Protein AF-A0A2V6Y8C1-F1 (afdb_monomer_lite)

Radius of gyration: 26.15 Å; chains: 1; bounding box: 80×36×70 Å

Secondary structure (DSSP, 8-state):
----PPPP-PPPPGGGG---------------HHHHHHHHHHHHHHHHS-HHIIIIIIHHHHHHHHHHHHHHHHHHHHS---THHHHHHHHHHHHHHHHS--SSSS------HHHHHHHHHHHHHHHHHHHHHHHTT--GGGGG-

Sequence (145 aa):
MNVQTPRPVAPGNPRAGAAHEPRARRFTNPIRPRHVVVLAFLLGYPWFATPFFTFQIAAQALALGLIALSLTFLGGYGGMISLAQMTVAGIAGYMVAIFGSAAADNPSLGWPWWLAVLLGIAIAVVAATFIGWLSVRTEGIYTIM

pLDDT: mean 79.02, std 13.62, range [44.94, 95.44]

Foldseek 3Di:
DDDDDDDDDDPPDPCVPVPPPPPPPPPPPDPPVVNVVVVVCLVCVVVPDDPCCVPVPVVVCVLVVVLVVVQCVCCVPVVAGAPCSVVLSVQLVVQLCQADPHPDPDNRVNDDSVVSNVVSNVVSVVVVVVVVVVCVVDDDNVNHD

Structure (mmCIF, N/CA/C/O backbone):
data_AF-A0A2V6Y8C1-F1
#
_entry.id   AF-A0A2V6Y8C1-F1
#
loop_
_atom_site.group_PDB
_atom_site.id
_atom_site.type_symbol
_atom_site.label_atom_id
_atom_site.label_alt_id
_atom_site.label_comp_id
_atom_site.label_asym_id
_atom_site.label_entity_id
_atom_site.label_seq_id
_atom_site.pdbx_PDB_ins_code
_atom_site.Cartn_x
_atom_site.Cartn_y
_atom_site.Cartn_z
_atom_site.occupancy
_atom_site.B_iso_or_equiv
_atom_site.auth_seq_id
_atom_site.auth_comp_id
_atom_site.auth_asym_id
_atom_site.auth_atom_id
_atom_site.pdbx_PDB_model_num
ATOM 1 N N . MET A 1 1 ? -55.350 23.092 46.156 1.00 48.97 1 MET A N 1
ATOM 2 C CA . MET A 1 1 ? -55.149 21.690 45.725 1.00 48.97 1 MET A CA 1
ATOM 3 C C . MET A 1 1 ? -55.667 21.558 44.304 1.00 48.97 1 MET A C 1
ATOM 5 O O . MET A 1 1 ? -56.870 21.610 44.108 1.00 48.97 1 MET A O 1
ATOM 9 N N . ASN A 1 2 ? -54.769 21.524 43.316 1.00 44.94 2 ASN A N 1
ATOM 10 C CA . ASN A 1 2 ? -55.126 21.483 41.897 1.00 44.94 2 ASN A CA 1
ATOM 11 C C . ASN A 1 2 ? -55.051 20.027 41.415 1.00 44.94 2 ASN A C 1
ATOM 13 O O . ASN A 1 2 ? -53.957 19.487 41.264 1.00 44.94 2 ASN A O 1
ATOM 17 N N . VAL A 1 3 ? -56.204 19.378 41.261 1.00 61.50 3 VAL A N 1
ATOM 18 C CA . VAL A 1 3 ? -56.301 17.978 40.831 1.00 61.50 3 VAL A CA 1
ATOM 19 C C . VAL A 1 3 ? -56.173 17.944 39.309 1.00 61.50 3 VAL A C 1
ATOM 21 O O . VAL A 1 3 ? -57.115 18.260 38.589 1.00 61.50 3 VAL A O 1
ATOM 24 N N . GLN A 1 4 ? -54.988 17.594 38.809 1.00 57.00 4 GLN A N 1
ATOM 25 C CA . GLN A 1 4 ? -54.785 17.314 37.389 1.00 57.00 4 GLN A CA 1
ATOM 26 C C . GLN A 1 4 ? -55.454 15.977 37.050 1.00 57.00 4 GLN A C 1
ATOM 28 O O . GLN A 1 4 ? -55.013 14.918 37.490 1.00 57.00 4 GLN A O 1
ATOM 33 N N . THR A 1 5 ? -56.529 16.016 36.267 1.00 67.31 5 THR A N 1
ATOM 34 C CA . THR A 1 5 ? -57.134 14.819 35.670 1.00 67.31 5 THR A CA 1
ATOM 35 C C . THR A 1 5 ? -56.162 14.185 34.662 1.00 67.31 5 THR A C 1
ATOM 37 O O . THR A 1 5 ? -55.611 14.923 33.835 1.00 67.31 5 THR A O 1
ATOM 40 N N . PRO A 1 6 ? -55.962 12.853 34.657 1.00 62.97 6 PRO A N 1
ATOM 41 C CA . PRO A 1 6 ? -55.135 12.187 33.655 1.00 62.97 6 PRO A CA 1
ATOM 42 C C . PRO A 1 6 ? -55.711 12.412 32.251 1.00 62.97 6 PRO A C 1
ATOM 44 O O . PRO A 1 6 ? -56.892 12.164 32.010 1.00 62.97 6 PRO A O 1
ATOM 47 N N . ARG A 1 7 ? -54.888 12.899 31.316 1.00 66.06 7 ARG A N 1
ATOM 48 C CA . ARG A 1 7 ? -55.286 13.029 29.907 1.00 66.06 7 ARG A CA 1
ATOM 49 C C . ARG A 1 7 ? -55.336 11.639 29.248 1.00 66.06 7 ARG A C 1
ATOM 51 O O . ARG A 1 7 ? -54.456 10.825 29.529 1.00 66.06 7 ARG A O 1
ATOM 58 N N . PRO A 1 8 ? -56.304 11.369 28.353 1.00 65.25 8 PRO A N 1
ATOM 59 C CA . PRO A 1 8 ? -56.330 10.132 27.583 1.00 65.25 8 PRO A CA 1
ATOM 60 C C . PRO A 1 8 ? -55.065 10.012 26.724 1.00 65.25 8 PRO A C 1
ATOM 62 O O . PRO A 1 8 ? -54.724 10.928 25.974 1.00 65.25 8 PRO A O 1
ATOM 65 N N . VAL A 1 9 ? -54.366 8.882 26.840 1.00 66.75 9 VAL A N 1
ATOM 66 C CA . VAL A 1 9 ? -53.223 8.544 25.986 1.00 66.75 9 VAL A CA 1
ATOM 67 C C . VAL A 1 9 ? -53.767 8.281 24.585 1.00 66.75 9 VAL A C 1
ATOM 69 O O . VAL A 1 9 ? -54.541 7.345 24.384 1.00 66.75 9 VAL A O 1
ATOM 72 N N . ALA A 1 10 ? -53.415 9.136 23.623 1.00 69.88 10 ALA A N 1
ATOM 73 C CA . ALA A 1 10 ? -53.790 8.938 22.229 1.00 69.88 10 ALA A CA 1
ATOM 74 C C . ALA A 1 10 ? -53.281 7.565 21.745 1.00 69.88 10 ALA A C 1
ATOM 76 O O . ALA A 1 10 ? -52.148 7.203 22.078 1.00 69.88 10 ALA A O 1
ATOM 77 N N . PRO A 1 11 ? -54.076 6.793 20.978 1.00 64.38 11 PRO A N 1
ATOM 78 C CA . PRO A 1 11 ? -53.626 5.515 20.446 1.00 64.38 11 PRO A CA 1
ATOM 79 C C . PRO A 1 11 ? -52.337 5.728 19.651 1.00 64.38 11 PRO A C 1
ATOM 81 O O . PRO A 1 11 ? -52.282 6.556 18.738 1.00 64.38 11 PRO A O 1
ATOM 84 N N . GLY A 1 12 ? -51.284 5.019 20.064 1.00 63.72 12 GLY A N 1
ATOM 85 C CA . GLY A 1 12 ? -49.959 5.114 19.469 1.00 63.72 12 GLY A CA 1
ATOM 86 C C . GLY A 1 12 ? -50.050 4.947 17.959 1.00 63.72 12 GLY A C 1
ATOM 87 O O . GLY A 1 12 ? -50.668 4.006 17.465 1.00 63.72 12 GLY A O 1
ATOM 88 N N . ASN A 1 13 ? -49.462 5.893 17.228 1.00 65.44 13 ASN A N 1
ATOM 89 C CA . ASN A 1 13 ? -49.390 5.848 15.776 1.00 65.44 13 ASN A CA 1
ATOM 90 C C . ASN A 1 13 ? -48.840 4.469 15.346 1.00 65.44 13 ASN A C 1
ATOM 92 O O . ASN A 1 13 ? -47.692 4.167 15.684 1.00 65.44 13 ASN A O 1
ATOM 96 N N . PRO A 1 14 ? -49.588 3.649 14.580 1.00 59.31 14 PRO A N 1
ATOM 97 C CA . PRO A 1 14 ? -49.141 2.318 14.151 1.00 59.31 14 PRO A CA 1
ATOM 98 C C . PRO A 1 14 ? -47.830 2.350 13.350 1.00 59.31 14 PRO A C 1
ATOM 100 O O . PRO A 1 14 ? -47.171 1.332 13.169 1.00 59.31 14 PRO A O 1
ATOM 103 N N . ARG A 1 15 ? -47.433 3.536 12.870 1.00 55.19 15 ARG A N 1
ATOM 104 C CA . ARG A 1 15 ? -46.194 3.769 12.121 1.00 55.19 15 ARG A CA 1
ATOM 105 C C . ARG A 1 15 ? -44.947 3.915 12.997 1.00 55.19 15 ARG A C 1
ATOM 107 O O . ARG A 1 15 ? -43.856 3.977 12.445 1.00 55.19 15 ARG A O 1
ATOM 114 N N . ALA A 1 16 ? -45.073 3.943 14.327 1.00 55.56 16 ALA A N 1
ATOM 115 C CA . ALA A 1 16 ? -43.916 3.981 15.230 1.00 55.56 16 ALA A CA 1
ATOM 116 C C . ALA A 1 16 ? -43.078 2.683 15.195 1.00 55.56 16 ALA A C 1
ATOM 118 O O . ALA A 1 16 ? -41.935 2.686 15.638 1.00 55.56 16 ALA A O 1
ATOM 119 N N . GLY A 1 17 ? -43.627 1.598 14.633 1.00 50.66 17 GLY A N 1
ATOM 120 C CA . GLY A 1 17 ? -42.941 0.323 14.404 1.00 50.66 17 GLY A CA 1
ATOM 121 C C . GLY A 1 17 ? -42.640 0.020 12.935 1.00 50.66 17 GLY A C 1
ATOM 122 O O . GLY A 1 17 ? -42.408 -1.141 12.605 1.00 50.66 17 GLY A O 1
ATOM 123 N N . ALA A 1 18 ? -42.676 1.012 12.035 1.00 55.88 18 ALA A N 1
ATOM 124 C CA . ALA A 1 18 ? -42.244 0.800 10.657 1.00 55.88 18 ALA A CA 1
ATOM 125 C C . ALA A 1 18 ? -40.726 0.575 10.656 1.00 55.88 18 ALA A C 1
ATOM 127 O O . ALA A 1 18 ? -39.939 1.524 10.676 1.00 55.88 18 ALA A O 1
ATOM 128 N N . ALA A 1 19 ? -40.345 -0.703 10.702 1.00 58.22 19 ALA A N 1
ATOM 129 C CA . ALA A 1 19 ? -38.994 -1.190 10.512 1.00 58.22 19 ALA A CA 1
ATOM 130 C C . ALA A 1 19 ? -38.299 -0.361 9.428 1.00 58.22 19 ALA A C 1
ATOM 132 O O . ALA A 1 19 ? -38.855 -0.142 8.349 1.00 58.22 19 ALA A O 1
ATOM 133 N N . HIS A 1 20 ? -37.093 0.126 9.719 1.00 52.03 20 HIS A N 1
ATOM 134 C CA . HIS A 1 20 ? -36.210 0.628 8.680 1.00 52.03 20 HIS A CA 1
ATOM 135 C C . HIS A 1 20 ? -35.931 -0.533 7.733 1.00 52.03 20 HIS A C 1
ATOM 137 O O . HIS A 1 20 ? -35.040 -1.340 7.981 1.00 52.03 20 HIS A O 1
ATOM 143 N N . GLU A 1 21 ? -36.732 -0.652 6.675 1.00 59.75 21 GLU A N 1
ATOM 144 C CA . GLU A 1 21 ? -36.426 -1.562 5.589 1.00 59.75 21 GLU A CA 1
ATOM 145 C C . GLU A 1 21 ? -35.028 -1.184 5.091 1.00 59.75 21 GLU A C 1
ATOM 147 O O . GLU A 1 21 ? -34.815 -0.030 4.687 1.00 59.75 21 GLU A O 1
ATOM 152 N N . PRO A 1 22 ? -34.041 -2.096 5.148 1.00 58.91 22 PRO A N 1
ATOM 153 C CA . PRO A 1 22 ? -32.747 -1.839 4.559 1.00 58.91 22 PRO A CA 1
ATOM 154 C C . PRO A 1 22 ? -32.990 -1.742 3.058 1.00 58.91 22 PRO A C 1
ATOM 156 O O . PRO A 1 22 ? -33.100 -2.747 2.360 1.00 58.91 22 PRO A O 1
ATOM 159 N N . ARG A 1 23 ? -33.140 -0.510 2.561 1.00 64.50 23 ARG A N 1
ATOM 160 C CA . ARG A 1 23 ? -33.251 -0.206 1.138 1.00 64.50 23 ARG A CA 1
ATOM 161 C C . ARG A 1 23 ? -31.964 -0.694 0.496 1.00 64.50 23 ARG A C 1
ATOM 163 O O . ARG A 1 23 ? -30.977 0.039 0.465 1.00 64.50 23 ARG A O 1
ATOM 170 N N . ALA A 1 24 ? -31.977 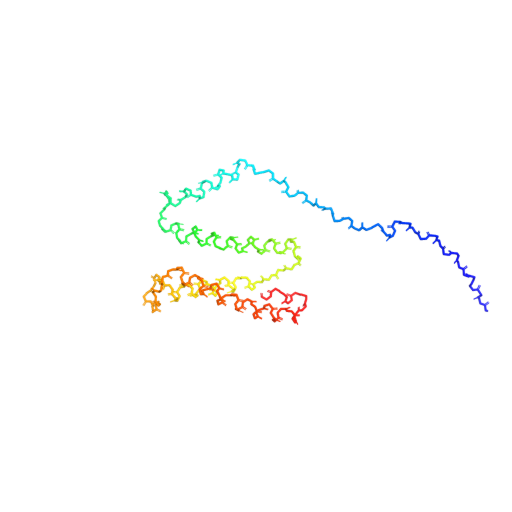-1.942 0.034 1.00 61.38 24 ALA A N 1
ATOM 171 C CA . ALA A 1 24 ? -30.889 -2.585 -0.672 1.00 61.38 24 ALA A CA 1
ATOM 172 C C . ALA A 1 24 ? -30.580 -1.716 -1.888 1.00 61.38 24 ALA A C 1
ATOM 174 O O . ALA A 1 24 ? -31.276 -1.746 -2.907 1.00 61.38 24 ALA A O 1
ATOM 175 N N . ARG A 1 25 ? -29.585 -0.837 -1.739 1.00 63.19 25 ARG A N 1
ATOM 176 C CA . ARG A 1 25 ? -29.116 0.030 -2.811 1.00 63.19 25 ARG A CA 1
ATOM 177 C C . ARG A 1 25 ? -28.520 -0.901 -3.848 1.00 63.19 25 ARG A C 1
ATOM 179 O O . ARG A 1 25 ? -27.415 -1.406 -3.681 1.00 63.19 25 ARG A O 1
ATOM 186 N N . ARG A 1 26 ? -29.310 -1.193 -4.879 1.00 61.12 26 ARG A N 1
ATOM 187 C CA . ARG A 1 26 ? -28.933 -2.058 -5.988 1.00 61.12 26 ARG A CA 1
ATOM 188 C C . ARG A 1 26 ? -27.653 -1.491 -6.602 1.00 61.12 26 ARG A C 1
ATOM 190 O O . ARG A 1 26 ? -27.689 -0.461 -7.268 1.00 61.12 26 ARG A O 1
ATOM 197 N N . PHE A 1 27 ? -26.527 -2.157 -6.357 1.00 58.56 27 PHE A N 1
ATOM 198 C CA . PHE A 1 27 ? -25.188 -1.805 -6.848 1.00 58.56 27 PHE A CA 1
ATOM 199 C C . PHE A 1 27 ? -25.035 -2.069 -8.359 1.00 58.56 27 PHE A C 1
ATOM 201 O O . PHE A 1 27 ? -23.971 -2.426 -8.852 1.00 58.56 27 PHE A O 1
ATOM 208 N N . THR A 1 28 ? -26.109 -1.925 -9.135 1.00 58.91 28 THR A N 1
ATOM 209 C CA . THR A 1 28 ? -26.092 -2.125 -10.584 1.00 58.91 28 THR A CA 1
ATOM 210 C C . THR A 1 28 ? -25.676 -0.826 -11.246 1.00 58.91 28 THR A C 1
ATOM 212 O O . THR A 1 28 ? -26.498 -0.126 -11.836 1.00 58.91 28 THR A O 1
ATOM 215 N N . ASN A 1 29 ? -24.399 -0.477 -11.108 1.00 66.69 29 ASN A N 1
ATOM 216 C CA . ASN A 1 29 ? -23.808 0.547 -11.951 1.00 66.69 29 ASN A CA 1
ATOM 217 C C . ASN A 1 29 ? -23.269 -0.168 -13.198 1.00 66.69 29 ASN A C 1
ATOM 219 O O . ASN A 1 29 ? -22.309 -0.932 -13.077 1.00 66.69 29 ASN A O 1
ATOM 223 N N . PRO A 1 30 ? -23.893 -0.015 -14.380 1.00 73.44 30 PRO A N 1
ATOM 224 C CA . PRO A 1 30 ? -23.401 -0.677 -15.577 1.00 73.44 30 PRO A CA 1
ATOM 225 C C . PRO A 1 30 ? -21.987 -0.173 -15.868 1.00 73.44 30 PRO A C 1
ATOM 227 O O . PRO A 1 30 ? -21.727 1.036 -15.829 1.00 73.44 30 PRO A O 1
ATOM 230 N N . ILE A 1 31 ? -21.071 -1.100 -16.152 1.00 73.00 31 ILE A N 1
ATOM 231 C CA . ILE A 1 31 ? -19.701 -0.774 -16.547 1.00 73.00 31 ILE A CA 1
ATOM 232 C C . ILE A 1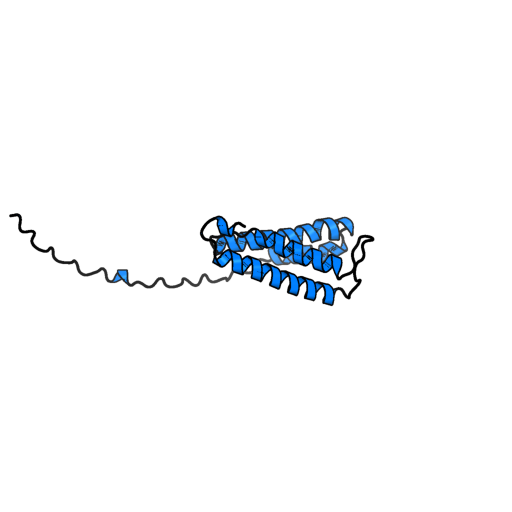 31 ? -19.793 0.022 -17.849 1.00 73.00 31 ILE A C 1
ATOM 234 O O . ILE A 1 31 ? -19.963 -0.529 -18.932 1.00 73.00 31 ILE A O 1
ATOM 238 N N . ARG A 1 32 ? -19.750 1.355 -17.743 1.00 83.88 32 ARG A N 1
ATOM 239 C CA . ARG A 1 32 ? -19.778 2.213 -18.930 1.00 83.88 32 ARG A CA 1
ATOM 240 C C . ARG A 1 32 ? -18.511 1.952 -19.750 1.00 83.88 32 ARG A C 1
ATOM 242 O O . ARG A 1 32 ? -17.444 1.853 -19.138 1.00 83.88 32 ARG A O 1
ATOM 249 N N . PRO A 1 33 ? -18.589 1.950 -21.093 1.00 84.75 33 PRO A N 1
ATOM 250 C CA . PRO A 1 33 ? -17.449 1.663 -21.967 1.00 84.75 33 PRO A CA 1
ATOM 251 C C . PRO A 1 33 ? -16.238 2.559 -21.682 1.00 84.75 33 PRO A C 1
ATOM 253 O O . PRO A 1 33 ? -15.104 2.106 -21.771 1.00 84.75 33 PRO A O 1
ATOM 256 N N . ARG A 1 34 ? -16.463 3.792 -21.203 1.00 85.88 34 ARG A N 1
ATOM 257 C CA . ARG A 1 34 ? -15.395 4.693 -20.740 1.00 85.88 34 ARG A CA 1
ATOM 258 C C . ARG A 1 34 ? -14.448 4.057 -19.712 1.00 85.88 34 ARG A C 1
ATOM 260 O O . ARG A 1 34 ? -13.253 4.293 -19.786 1.00 85.88 34 ARG A O 1
ATOM 267 N N . HIS A 1 35 ? -14.957 3.266 -18.761 1.00 87.38 35 HIS A N 1
ATOM 268 C CA . HIS A 1 35 ? -14.116 2.678 -17.712 1.00 87.38 35 HIS A CA 1
ATOM 269 C C . HIS A 1 35 ? -13.239 1.571 -18.291 1.00 87.38 35 HIS A C 1
ATOM 271 O O . HIS A 1 35 ? -12.086 1.444 -17.903 1.00 87.38 35 HIS A O 1
ATOM 277 N N . VAL A 1 36 ? -13.769 0.822 -19.261 1.00 86.44 36 VAL A N 1
ATOM 278 C CA . VAL A 1 36 ? -13.021 -0.213 -19.981 1.00 86.44 36 VAL A CA 1
ATOM 279 C C . VAL A 1 36 ? -11.905 0.419 -20.811 1.00 86.44 36 VAL A C 1
ATOM 281 O O . VAL A 1 36 ? -10.775 -0.048 -20.757 1.00 86.44 36 VAL A O 1
ATOM 284 N N . VAL A 1 37 ? -12.192 1.521 -21.513 1.00 90.38 37 VAL A N 1
ATOM 285 C CA . VAL A 1 37 ? -11.187 2.264 -22.293 1.00 90.38 37 VAL A CA 1
ATOM 286 C C . VAL A 1 37 ? -10.081 2.816 -21.393 1.00 90.38 37 VAL A C 1
ATOM 288 O O . VAL A 1 37 ? -8.905 2.641 -21.697 1.00 90.38 37 VAL A O 1
ATOM 291 N N . VAL A 1 38 ? -10.436 3.434 -20.263 1.00 89.19 38 VAL A N 1
ATOM 292 C CA . VAL A 1 38 ? -9.451 3.954 -19.300 1.00 89.19 38 VAL A CA 1
ATOM 293 C C . VAL A 1 38 ? -8.607 2.826 -18.704 1.00 89.19 38 VAL A C 1
ATOM 295 O O . VAL A 1 38 ? -7.393 2.970 -18.607 1.00 89.19 38 VAL A O 1
ATOM 298 N N . LEU A 1 39 ? -9.220 1.694 -18.345 1.00 87.75 39 LEU A N 1
ATOM 299 C CA . LEU A 1 39 ? -8.499 0.540 -17.805 1.00 87.75 39 LEU A CA 1
ATOM 300 C C . LEU A 1 39 ? -7.529 -0.050 -18.837 1.00 87.75 39 LEU A C 1
ATOM 302 O O . LEU A 1 39 ? -6.380 -0.323 -18.505 1.00 87.75 39 LEU A O 1
ATOM 306 N N . ALA A 1 40 ? -7.970 -0.197 -20.089 1.00 89.81 40 ALA A N 1
ATOM 307 C CA . ALA A 1 40 ? -7.127 -0.664 -21.186 1.00 89.81 40 ALA A CA 1
ATOM 308 C C . ALA A 1 40 ? -5.947 0.286 -21.437 1.00 89.81 40 ALA A C 1
ATOM 310 O O . ALA A 1 40 ? -4.821 -0.168 -21.627 1.00 89.81 40 ALA A O 1
ATOM 311 N N . PHE A 1 41 ? -6.181 1.600 -21.373 1.00 89.69 41 PHE A N 1
ATOM 312 C CA . PHE A 1 41 ? -5.119 2.596 -21.481 1.00 89.69 41 PHE A CA 1
ATOM 313 C C . PHE A 1 41 ? -4.121 2.510 -20.316 1.00 89.69 41 PHE A C 1
ATOM 315 O O . PHE A 1 41 ? -2.917 2.512 -20.556 1.00 89.69 41 PHE A O 1
ATOM 322 N N . LEU A 1 42 ? -4.591 2.368 -19.070 1.00 87.25 42 LEU A N 1
ATOM 323 C CA . LEU A 1 42 ? -3.720 2.188 -17.899 1.00 87.25 42 LEU A CA 1
ATOM 324 C C . LEU A 1 42 ? -2.878 0.910 -17.992 1.00 87.25 42 LEU A C 1
ATOM 326 O O . LEU A 1 42 ? -1.703 0.926 -17.640 1.00 87.25 42 LEU A O 1
ATOM 330 N N . LEU A 1 43 ? -3.470 -0.186 -18.471 1.00 88.31 43 LEU A N 1
ATOM 331 C CA . LEU A 1 43 ? -2.761 -1.445 -18.698 1.00 88.31 43 LEU A CA 1
ATOM 332 C C . LEU A 1 43 ? -1.721 -1.309 -19.813 1.00 88.31 43 LEU A C 1
ATOM 334 O O . LEU A 1 43 ? -0.640 -1.866 -19.687 1.00 88.31 43 LEU A O 1
ATOM 338 N N . GLY A 1 44 ? -2.020 -0.556 -20.876 1.00 89.88 44 GLY A N 1
ATOM 339 C CA . GLY A 1 44 ? -1.097 -0.295 -21.984 1.00 89.88 44 GLY A CA 1
ATOM 340 C C . GLY A 1 44 ? 0.001 0.728 -21.671 1.00 89.88 44 GLY A C 1
ATOM 341 O O . GLY A 1 44 ? 1.053 0.703 -22.301 1.00 89.88 44 GLY A O 1
ATOM 342 N N . TYR A 1 45 ? -0.202 1.601 -20.682 1.00 86.31 45 TYR A N 1
ATOM 343 C CA . TYR A 1 45 ? 0.728 2.663 -20.283 1.00 86.31 45 TYR A CA 1
ATOM 344 C C . TYR A 1 45 ? 2.213 2.243 -20.165 1.00 86.31 45 TYR A C 1
ATOM 346 O O . TYR A 1 45 ? 3.051 2.930 -20.757 1.00 86.31 45 TYR A O 1
ATOM 354 N N . PRO A 1 46 ? 2.587 1.134 -19.487 1.00 87.00 46 PRO A N 1
ATOM 355 C CA . PRO A 1 46 ? 3.992 0.747 -19.337 1.00 87.00 46 PRO A CA 1
ATOM 356 C C . PRO A 1 46 ? 4.704 0.388 -20.651 1.00 87.00 46 PRO A C 1
ATOM 358 O O . PRO A 1 46 ? 5.931 0.380 -20.664 1.00 87.00 46 PRO A O 1
ATOM 361 N N . TRP A 1 47 ? 3.985 0.112 -21.748 1.00 89.31 47 TRP A N 1
ATOM 362 C CA . TRP A 1 47 ? 4.605 -0.200 -23.045 1.00 89.31 47 TRP A CA 1
ATOM 363 C C . TRP A 1 47 ? 5.133 1.029 -23.788 1.00 89.31 47 TRP A C 1
ATOM 365 O O . TRP A 1 47 ? 6.031 0.897 -24.616 1.00 89.31 47 TRP A O 1
ATOM 375 N N . PHE A 1 48 ? 4.586 2.213 -23.509 1.00 89.62 48 PHE A N 1
ATOM 376 C CA . PHE A 1 48 ? 4.944 3.449 -24.216 1.00 89.62 48 PHE A CA 1
ATOM 377 C C . PHE A 1 48 ? 5.623 4.476 -23.299 1.00 89.62 48 PHE A C 1
ATOM 379 O O . PHE A 1 48 ? 6.275 5.398 -23.785 1.00 89.62 48 PHE A O 1
ATOM 386 N N . ALA A 1 49 ? 5.466 4.340 -21.978 1.00 86.69 49 ALA A N 1
ATOM 387 C CA . ALA A 1 49 ? 6.063 5.228 -20.988 1.00 86.69 49 ALA A CA 1
ATOM 388 C C . ALA A 1 49 ? 7.509 4.833 -20.650 1.00 86.69 49 ALA A C 1
ATOM 390 O O . ALA A 1 49 ? 7.876 3.659 -20.630 1.00 86.69 49 ALA A O 1
ATOM 391 N N . THR A 1 50 ? 8.344 5.827 -20.337 1.00 90.94 50 THR A N 1
ATOM 392 C CA . THR A 1 50 ? 9.731 5.578 -19.924 1.00 90.94 50 THR A CA 1
ATOM 393 C C . THR A 1 50 ? 9.787 4.930 -18.532 1.00 90.94 50 THR A C 1
ATOM 395 O O . THR A 1 50 ? 8.902 5.177 -17.707 1.00 90.94 50 THR A O 1
ATOM 398 N N . PRO A 1 51 ? 10.844 4.160 -18.201 1.00 87.12 51 PRO A N 1
ATOM 399 C CA . PRO A 1 51 ? 10.970 3.518 -16.888 1.00 87.12 51 PRO A CA 1
ATOM 400 C C . PRO A 1 51 ? 10.864 4.497 -15.711 1.00 87.12 51 PRO A C 1
ATOM 402 O O . PRO A 1 51 ? 10.238 4.184 -14.703 1.00 87.12 51 PRO A O 1
ATOM 405 N N . PHE A 1 52 ? 11.406 5.710 -15.854 1.00 88.88 52 PHE A N 1
ATOM 406 C CA . PHE A 1 52 ? 11.273 6.769 -14.851 1.00 88.88 52 PHE A CA 1
ATOM 407 C C . PHE A 1 52 ? 9.803 7.129 -14.590 1.00 88.88 52 PHE A C 1
ATOM 409 O O . PHE A 1 52 ? 9.353 7.121 -13.445 1.00 88.88 52 PHE A O 1
ATOM 416 N N . PHE A 1 53 ? 9.029 7.381 -15.649 1.00 89.88 53 PHE A N 1
ATOM 417 C CA . PHE A 1 53 ? 7.607 7.702 -15.528 1.00 89.88 53 PHE A CA 1
ATOM 418 C C . PHE A 1 53 ? 6.780 6.522 -15.013 1.00 89.88 53 PHE A C 1
ATOM 420 O O . PHE A 1 53 ? 5.808 6.732 -14.291 1.00 89.88 53 PHE A O 1
ATOM 427 N N . THR A 1 54 ? 7.154 5.290 -15.350 1.00 89.38 54 THR A N 1
ATOM 428 C CA . THR A 1 54 ? 6.443 4.088 -14.904 1.00 89.38 54 THR A CA 1
ATOM 429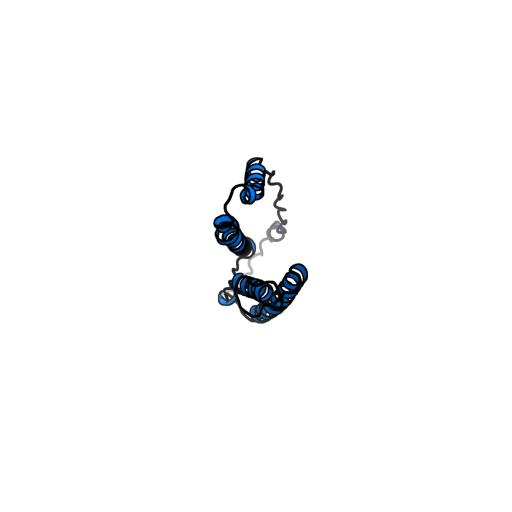 C C . THR A 1 54 ? 6.688 3.800 -13.422 1.00 89.38 54 THR A C 1
ATOM 431 O O . THR A 1 54 ? 5.731 3.688 -12.658 1.00 89.38 54 THR A O 1
ATOM 434 N N . PHE A 1 55 ? 7.949 3.725 -12.989 1.00 87.19 55 PHE A N 1
ATOM 435 C CA . PHE A 1 55 ? 8.292 3.308 -11.625 1.00 87.19 55 PHE A CA 1
ATOM 436 C C . PHE A 1 55 ? 8.236 4.448 -10.603 1.00 87.19 55 PHE A C 1
ATOM 438 O O . PHE A 1 55 ? 7.749 4.239 -9.494 1.00 87.19 55 PHE A O 1
ATOM 445 N N . GLN A 1 56 ? 8.690 5.654 -10.958 1.00 89.50 56 GLN A N 1
ATOM 446 C CA . GLN A 1 56 ? 8.794 6.752 -9.988 1.00 89.50 56 GLN A CA 1
ATOM 447 C C . GLN A 1 56 ? 7.523 7.591 -9.906 1.00 89.50 56 GLN A C 1
ATOM 449 O O . GLN A 1 56 ? 7.185 8.084 -8.836 1.00 89.50 56 GLN A O 1
ATOM 454 N N . ILE A 1 57 ? 6.811 7.752 -11.024 1.00 91.12 57 ILE A N 1
ATOM 455 C CA . ILE A 1 57 ? 5.632 8.623 -11.082 1.00 91.12 57 ILE A CA 1
ATOM 456 C C . ILE A 1 57 ? 4.354 7.790 -11.023 1.00 91.12 57 ILE A C 1
ATOM 458 O O . ILE A 1 57 ? 3.582 7.916 -10.076 1.00 91.12 57 ILE A O 1
ATOM 462 N N . ALA A 1 58 ? 4.128 6.913 -12.002 1.00 91.06 58 ALA A N 1
ATOM 463 C CA . ALA A 1 58 ? 2.866 6.194 -12.126 1.00 91.06 58 ALA A CA 1
ATOM 464 C C . ALA A 1 58 ? 2.652 5.176 -10.999 1.00 91.06 58 ALA A C 1
ATOM 466 O O . ALA A 1 58 ? 1.584 5.173 -10.393 1.00 91.06 58 ALA A O 1
ATOM 467 N N . ALA A 1 59 ? 3.651 4.349 -10.670 1.00 90.31 59 ALA A N 1
ATOM 468 C CA . ALA A 1 59 ? 3.513 3.364 -9.597 1.00 90.31 59 ALA A CA 1
ATOM 469 C C . ALA A 1 59 ? 3.271 4.026 -8.227 1.00 90.31 59 ALA A C 1
ATOM 471 O O . ALA A 1 59 ? 2.374 3.606 -7.497 1.00 90.31 59 ALA A O 1
ATOM 472 N N . GLN A 1 60 ? 4.002 5.101 -7.907 1.00 91.12 60 GLN A N 1
ATOM 473 C CA . GLN A 1 60 ? 3.808 5.862 -6.665 1.00 91.12 60 GLN A CA 1
ATOM 474 C C . GLN A 1 60 ? 2.439 6.553 -6.629 1.00 91.12 60 GLN A C 1
ATOM 476 O O . GLN A 1 60 ? 1.729 6.465 -5.628 1.00 91.12 60 GLN A O 1
ATOM 481 N N . ALA A 1 61 ? 2.022 7.184 -7.732 1.00 93.31 61 ALA A N 1
ATOM 482 C CA . ALA A 1 61 ? 0.707 7.814 -7.835 1.00 93.31 61 ALA A CA 1
ATOM 483 C C . ALA A 1 61 ? -0.437 6.798 -7.698 1.00 93.31 61 ALA A C 1
ATOM 485 O O . ALA A 1 61 ? -1.433 7.090 -7.040 1.00 93.31 61 ALA A O 1
ATOM 486 N N . LEU A 1 62 ? -0.298 5.598 -8.270 1.00 91.88 62 LEU A N 1
ATOM 487 C CA . LEU A 1 62 ? -1.279 4.520 -8.124 1.00 91.88 62 LEU A CA 1
ATOM 488 C C . LEU A 1 62 ? -1.326 3.982 -6.692 1.00 91.88 62 LEU A C 1
ATOM 490 O O . LEU A 1 62 ? -2.418 3.780 -6.166 1.00 91.88 62 LEU A O 1
ATOM 494 N N . ALA A 1 63 ? -0.174 3.789 -6.048 1.00 91.69 63 ALA A N 1
ATOM 495 C CA . ALA A 1 63 ? -0.107 3.330 -4.663 1.00 91.69 63 ALA A CA 1
ATOM 496 C C . ALA A 1 63 ? -0.747 4.343 -3.698 1.00 91.69 63 ALA A C 1
ATOM 498 O O . ALA A 1 63 ? -1.654 3.994 -2.942 1.00 91.69 63 ALA A O 1
ATOM 499 N N . LEU A 1 64 ? -0.343 5.616 -3.772 1.00 92.81 64 LEU A N 1
ATOM 500 C CA . LEU A 1 64 ? -0.911 6.691 -2.951 1.00 92.81 64 LEU A CA 1
ATOM 501 C C . LEU A 1 64 ? -2.383 6.955 -3.295 1.00 92.81 64 LEU A C 1
ATOM 503 O O . LEU A 1 64 ? -3.197 7.182 -2.402 1.00 92.81 64 LEU A O 1
ATOM 507 N N . GLY A 1 65 ? -2.745 6.872 -4.576 1.00 93.62 65 GLY A N 1
ATOM 508 C CA . GLY A 1 65 ? -4.120 7.001 -5.049 1.00 93.62 65 GLY A CA 1
ATOM 509 C C . GLY A 1 65 ? -5.029 5.895 -4.517 1.00 93.62 65 GLY A C 1
ATOM 510 O O . GLY A 1 65 ? -6.153 6.177 -4.109 1.00 93.62 65 GLY A O 1
ATOM 511 N N . LEU A 1 66 ? -4.545 4.652 -4.446 1.00 93.06 66 LEU A N 1
ATOM 512 C CA . LEU A 1 66 ? -5.280 3.536 -3.848 1.00 93.06 66 LEU A CA 1
ATOM 513 C C . LEU A 1 66 ? -5.536 3.769 -2.353 1.00 93.06 66 LEU A C 1
ATOM 515 O O . LEU A 1 66 ? -6.655 3.561 -1.883 1.00 93.06 66 LEU A O 1
ATOM 519 N N . ILE A 1 67 ? -4.529 4.252 -1.619 1.00 91.88 67 ILE A N 1
ATOM 520 C CA . ILE A 1 67 ? -4.666 4.604 -0.198 1.00 91.88 67 ILE A CA 1
ATOM 521 C C . ILE A 1 67 ? -5.684 5.744 -0.029 1.00 91.88 67 ILE A C 1
ATOM 523 O O . ILE A 1 67 ? -6.590 5.651 0.798 1.00 91.88 67 ILE A O 1
ATOM 527 N N . ALA A 1 68 ? -5.609 6.788 -0.857 1.00 91.69 68 ALA A N 1
ATOM 528 C CA . ALA A 1 68 ? -6.551 7.908 -0.826 1.00 91.69 68 ALA A CA 1
ATOM 529 C C . ALA A 1 68 ? -7.997 7.491 -1.160 1.00 91.69 68 ALA A C 1
ATOM 531 O O . ALA A 1 68 ? -8.950 7.952 -0.524 1.00 91.69 68 ALA A O 1
ATOM 532 N N . LEU A 1 69 ? -8.179 6.593 -2.133 1.00 92.69 69 LEU A N 1
ATOM 533 C CA . LEU A 1 69 ? -9.481 6.009 -2.466 1.00 92.69 69 LEU A CA 1
ATOM 534 C C . LEU A 1 69 ? -10.036 5.179 -1.303 1.00 92.69 69 LEU A C 1
ATOM 536 O O . LEU A 1 69 ? -11.223 5.290 -1.000 1.00 92.69 69 LEU A O 1
ATOM 540 N N . SER A 1 70 ? -9.185 4.407 -0.619 1.00 89.19 70 SER A N 1
ATOM 541 C CA . SER A 1 70 ? -9.547 3.677 0.604 1.00 89.19 70 SER A CA 1
ATOM 542 C C . SER A 1 70 ? -10.033 4.625 1.708 1.00 89.19 70 SER A C 1
ATOM 544 O O . SER A 1 70 ? -11.109 4.410 2.267 1.00 89.19 70 SER A O 1
ATOM 546 N N . LEU A 1 71 ? -9.312 5.722 1.967 1.00 88.12 71 LEU A N 1
ATOM 547 C CA . LEU A 1 71 ? -9.716 6.737 2.949 1.00 88.12 71 LEU A CA 1
ATOM 548 C C . LEU A 1 71 ? -11.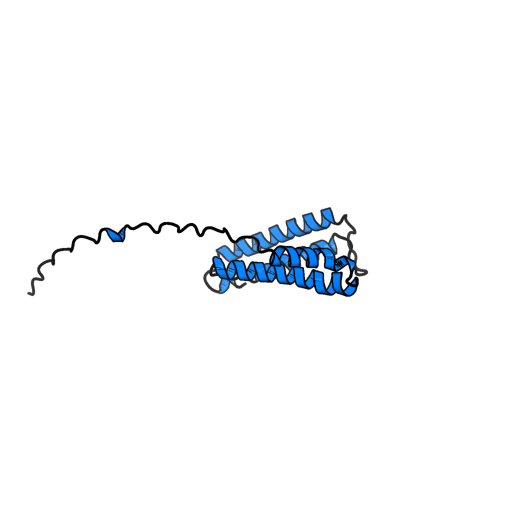038 7.416 2.575 1.00 88.12 71 LEU A C 1
ATOM 550 O O . LEU A 1 71 ? -11.889 7.626 3.435 1.00 88.12 71 LEU A O 1
ATOM 554 N N . THR A 1 72 ? -11.237 7.727 1.293 1.00 88.94 72 THR A N 1
ATOM 555 C CA . THR A 1 72 ? -12.476 8.349 0.794 1.00 88.94 72 THR A CA 1
ATOM 556 C C . THR A 1 72 ? -13.663 7.401 0.941 1.00 88.94 72 THR A C 1
ATOM 558 O O . THR A 1 72 ? -14.756 7.817 1.323 1.00 88.94 72 THR A O 1
ATOM 561 N N . PHE A 1 73 ? -13.450 6.113 0.671 1.00 85.50 73 PHE A N 1
ATOM 562 C CA . PHE A 1 73 ? -14.452 5.080 0.890 1.00 85.50 73 PHE A CA 1
ATOM 563 C C . PHE A 1 73 ? -14.801 4.948 2.379 1.00 85.50 73 PHE A C 1
ATOM 565 O O . PHE A 1 73 ? -15.981 4.960 2.730 1.00 85.50 73 PHE A O 1
ATOM 572 N N . LEU A 1 74 ? -13.797 4.888 3.258 1.00 84.56 74 LEU A N 1
ATOM 573 C CA . LEU A 1 74 ? -14.009 4.758 4.700 1.00 84.56 74 LEU A CA 1
ATOM 574 C C . LEU A 1 74 ? -14.678 6.001 5.299 1.00 84.56 74 LEU A C 1
ATOM 576 O O . LEU A 1 74 ? -15.647 5.867 6.035 1.00 84.56 74 LEU A O 1
ATOM 580 N N . GLY A 1 75 ? -14.242 7.204 4.926 1.00 83.31 75 GLY A N 1
ATOM 581 C CA . GLY A 1 75 ? -14.884 8.446 5.358 1.00 83.31 75 GLY A CA 1
ATOM 582 C C . GLY A 1 75 ? -16.313 8.585 4.823 1.00 83.31 75 GLY A C 1
ATOM 583 O O . GLY A 1 75 ? -17.207 9.007 5.552 1.00 83.31 75 GLY A O 1
ATOM 584 N N . GLY A 1 76 ? -16.551 8.180 3.571 1.00 83.69 76 GLY A N 1
ATOM 585 C CA . GLY A 1 76 ? -17.862 8.272 2.925 1.00 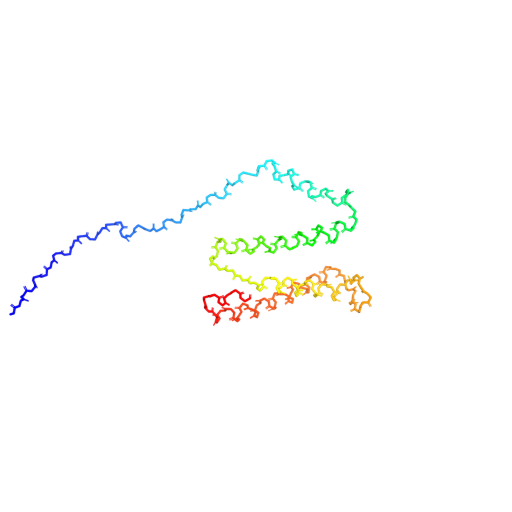83.69 76 GLY A CA 1
ATOM 586 C C . GLY A 1 76 ? -18.908 7.291 3.463 1.00 83.69 76 GLY A C 1
ATOM 587 O O . GLY A 1 76 ? -20.075 7.661 3.578 1.00 83.69 76 GLY A O 1
ATOM 588 N N . TYR A 1 77 ? -18.515 6.056 3.793 1.00 79.75 77 TYR A N 1
ATOM 589 C CA . TYR A 1 77 ? -19.439 5.015 4.275 1.00 79.75 77 TYR A CA 1
ATOM 590 C C . TYR A 1 77 ? -19.348 4.741 5.780 1.00 79.75 77 TYR A C 1
ATOM 592 O O . TYR A 1 77 ? -20.342 4.347 6.383 1.00 79.75 77 TYR A O 1
ATOM 600 N N . GLY A 1 78 ? -18.177 4.925 6.385 1.00 75.00 78 GLY A N 1
ATOM 601 C CA . GLY A 1 78 ? -17.896 4.613 7.788 1.00 75.00 78 GLY A CA 1
ATOM 602 C C . GLY A 1 78 ? -18.037 5.792 8.749 1.00 75.00 78 GLY A C 1
ATOM 603 O O . GLY A 1 78 ? -17.964 5.581 9.955 1.00 75.00 78 GLY A O 1
ATOM 604 N N . GLY A 1 79 ? -18.227 7.024 8.257 1.00 74.38 79 GLY A N 1
ATOM 605 C CA . GLY A 1 79 ? -18.416 8.224 9.090 1.00 74.38 79 GLY A CA 1
ATOM 606 C C . GLY A 1 79 ? -17.206 8.619 9.952 1.00 74.38 79 GLY A C 1
ATOM 607 O O . GLY A 1 79 ? -17.285 9.588 10.702 1.00 74.38 79 GLY A O 1
ATOM 608 N N . MET A 1 80 ? -16.091 7.890 9.837 1.00 74.81 80 MET A N 1
ATOM 609 C CA . MET A 1 80 ? -14.836 8.071 10.567 1.00 74.81 80 MET A CA 1
ATOM 610 C C . MET A 1 80 ? -13.661 7.896 9.595 1.00 74.81 80 MET A C 1
ATOM 612 O O . MET A 1 80 ? -13.725 7.077 8.678 1.00 74.81 80 MET A O 1
ATOM 616 N N . ILE A 1 81 ? -12.586 8.663 9.787 1.00 72.50 81 ILE A N 1
ATOM 617 C CA . ILE A 1 81 ? -11.346 8.586 8.996 1.00 72.50 81 ILE A CA 1
ATOM 618 C C . ILE A 1 81 ? -10.226 8.098 9.932 1.00 72.50 81 ILE A C 1
ATOM 620 O O . ILE A 1 81 ? -10.219 8.458 11.107 1.00 72.50 81 ILE A O 1
ATOM 624 N N . SER A 1 82 ? -9.300 7.276 9.428 1.00 79.75 82 SER A N 1
ATOM 625 C CA . SER A 1 82 ? -8.123 6.795 10.168 1.00 79.75 82 SER A CA 1
ATOM 626 C C . SER A 1 82 ? -6.859 7.040 9.346 1.00 79.75 82 SER A C 1
ATOM 628 O O . SER A 1 82 ? -6.747 6.514 8.237 1.00 79.75 82 SER A O 1
ATOM 630 N N . LEU A 1 83 ? -5.915 7.837 9.859 1.00 79.69 83 LEU A N 1
ATOM 631 C CA . LEU A 1 83 ? -4.664 8.152 9.154 1.00 79.69 83 LEU A CA 1
ATOM 632 C C . LEU A 1 83 ? -3.626 7.027 9.276 1.00 79.69 83 LEU A C 1
ATOM 634 O O . LEU A 1 83 ? -2.738 6.913 8.426 1.00 79.69 83 LEU A O 1
ATOM 638 N N . ALA A 1 84 ? -3.808 6.118 10.237 1.00 84.94 84 ALA A N 1
ATOM 639 C CA . ALA A 1 84 ? -3.024 4.898 10.411 1.00 84.94 84 ALA A CA 1
ATOM 640 C C . ALA A 1 84 ? -2.856 4.053 9.133 1.00 84.94 84 ALA A C 1
ATOM 642 O O . ALA A 1 84 ? -1.873 3.319 9.016 1.00 84.94 84 ALA A O 1
ATOM 643 N N . GLN A 1 85 ? -3.759 4.166 8.148 1.00 88.06 85 GLN A N 1
ATOM 644 C CA . GLN A 1 85 ? -3.630 3.478 6.857 1.00 88.06 85 GLN A CA 1
ATOM 645 C C . GLN A 1 85 ? -2.307 3.801 6.143 1.00 88.06 85 GLN A C 1
ATOM 647 O O . GLN A 1 85 ? -1.697 2.901 5.562 1.00 88.06 85 GLN A O 1
ATOM 652 N N . MET A 1 86 ? -1.823 5.047 6.227 1.00 90.38 86 MET A N 1
ATOM 653 C CA . MET A 1 86 ? -0.545 5.432 5.618 1.00 90.38 86 MET A CA 1
ATOM 654 C C . MET A 1 86 ? 0.645 4.831 6.375 1.00 90.38 86 MET A C 1
ATOM 656 O O . MET A 1 86 ? 1.611 4.383 5.760 1.00 90.38 86 MET A O 1
ATOM 660 N N . THR A 1 87 ? 0.553 4.741 7.703 1.00 89.44 87 THR A N 1
ATOM 661 C CA . THR A 1 87 ? 1.565 4.087 8.544 1.00 89.44 87 THR A CA 1
ATOM 662 C C . THR A 1 87 ? 1.679 2.601 8.212 1.00 89.44 87 THR A C 1
ATOM 664 O O . THR A 1 87 ? 2.782 2.099 8.014 1.00 89.44 87 THR A O 1
ATOM 667 N N . VAL A 1 88 ? 0.550 1.898 8.078 1.00 91.94 88 VAL A N 1
ATOM 668 C CA . VAL A 1 88 ? 0.529 0.470 7.713 1.00 91.94 88 VAL A CA 1
ATOM 669 C C . VAL A 1 88 ? 1.093 0.252 6.306 1.00 91.94 88 VAL A C 1
ATOM 671 O O . VAL A 1 88 ? 1.902 -0.655 6.107 1.00 91.94 88 VAL A O 1
ATOM 674 N N . ALA A 1 89 ? 0.730 1.107 5.344 1.00 91.88 89 ALA A N 1
ATOM 675 C CA . ALA A 1 89 ? 1.292 1.062 3.994 1.00 91.88 89 ALA A CA 1
ATOM 676 C C . ALA A 1 89 ? 2.812 1.304 3.990 1.00 91.88 89 ALA A C 1
ATOM 678 O O . ALA A 1 89 ? 3.548 0.595 3.303 1.00 91.88 89 ALA A O 1
ATOM 679 N N . GLY A 1 90 ? 3.288 2.255 4.799 1.00 90.06 90 GLY A N 1
ATOM 680 C CA . GLY A 1 90 ? 4.711 2.530 4.990 1.00 90.06 90 GLY A CA 1
ATOM 681 C C . GLY A 1 90 ? 5.466 1.344 5.590 1.00 90.06 90 GLY A C 1
ATOM 682 O O . GLY A 1 90 ? 6.503 0.958 5.057 1.00 90.06 90 GLY A O 1
ATOM 683 N N . ILE A 1 91 ? 4.925 0.713 6.639 1.00 92.50 91 ILE A N 1
ATOM 684 C CA . ILE A 1 91 ? 5.508 -0.495 7.248 1.00 92.50 91 ILE A CA 1
ATOM 685 C C . ILE A 1 91 ? 5.606 -1.617 6.212 1.00 92.50 91 ILE A C 1
ATOM 687 O O . ILE A 1 91 ? 6.675 -2.203 6.054 1.00 92.50 91 ILE A O 1
ATOM 691 N N . ALA A 1 92 ? 4.530 -1.886 5.466 1.00 92.25 92 ALA A N 1
ATOM 692 C CA . ALA A 1 92 ? 4.529 -2.916 4.430 1.00 92.25 92 ALA A CA 1
ATOM 693 C C . ALA A 1 92 ? 5.598 -2.646 3.358 1.00 92.25 92 ALA A C 1
ATOM 695 O O . ALA A 1 92 ? 6.408 -3.522 3.057 1.00 92.25 92 ALA A O 1
ATOM 696 N N . GLY A 1 93 ? 5.638 -1.423 2.818 1.00 89.06 93 GLY A N 1
ATOM 697 C CA . GLY A 1 93 ? 6.612 -1.029 1.799 1.00 89.06 93 GLY A CA 1
ATOM 698 C C . GLY A 1 93 ? 8.055 -1.098 2.299 1.00 89.06 93 GLY A C 1
ATOM 699 O O . GLY A 1 93 ? 8.932 -1.597 1.597 1.00 89.06 93 GLY A O 1
ATOM 700 N N . TYR A 1 94 ? 8.296 -0.669 3.538 1.00 89.44 94 TYR A N 1
ATOM 701 C CA . TYR A 1 94 ? 9.623 -0.700 4.145 1.00 89.44 94 TYR A CA 1
ATOM 702 C C . TYR A 1 94 ? 10.108 -2.132 4.407 1.00 89.44 94 TYR A C 1
ATOM 704 O O . TYR A 1 94 ? 11.256 -2.455 4.110 1.00 89.44 94 TYR A O 1
ATOM 712 N N . MET A 1 95 ? 9.229 -3.024 4.876 1.00 90.31 95 MET A N 1
ATOM 713 C CA . MET A 1 95 ? 9.566 -4.442 5.042 1.00 90.31 95 MET A CA 1
ATOM 714 C C . MET A 1 95 ? 9.896 -5.107 3.701 1.00 90.31 95 MET A C 1
ATOM 716 O O . MET A 1 95 ? 10.870 -5.852 3.617 1.00 90.31 95 MET A O 1
ATOM 720 N N . VAL A 1 96 ? 9.146 -4.802 2.635 1.00 88.31 96 VAL A N 1
ATOM 721 C CA . VAL A 1 96 ? 9.458 -5.306 1.285 1.00 88.31 96 VAL A CA 1
ATOM 722 C C . VAL A 1 96 ? 10.822 -4.806 0.807 1.00 88.31 96 VAL A C 1
ATOM 724 O O . VAL A 1 96 ? 11.568 -5.579 0.211 1.00 88.31 96 VAL A O 1
ATOM 727 N N . ALA A 1 97 ? 11.183 -3.556 1.106 1.00 86.50 97 ALA A N 1
ATOM 728 C CA . ALA A 1 97 ? 12.489 -3.003 0.756 1.00 86.50 97 ALA A CA 1
ATOM 729 C C . ALA A 1 97 ? 13.652 -3.657 1.528 1.00 86.50 97 ALA A C 1
ATOM 731 O O . ALA A 1 97 ? 14.723 -3.841 0.958 1.00 86.50 97 ALA A O 1
ATOM 732 N N . ILE A 1 98 ? 13.451 -4.023 2.800 1.00 85.31 98 ILE A N 1
ATOM 733 C CA . ILE A 1 98 ? 14.476 -4.689 3.624 1.00 85.31 98 ILE A CA 1
ATOM 734 C C . ILE A 1 98 ? 14.658 -6.157 3.223 1.00 85.31 98 ILE A C 1
ATOM 736 O O . ILE A 1 98 ? 15.786 -6.622 3.052 1.00 85.31 98 ILE A O 1
ATOM 740 N N . PHE A 1 99 ? 13.557 -6.906 3.114 1.00 83.88 99 PHE A N 1
ATOM 741 C CA . PHE A 1 99 ? 13.619 -8.346 2.856 1.00 83.88 99 PHE A CA 1
ATOM 742 C C . PHE A 1 99 ? 13.867 -8.674 1.383 1.00 83.88 99 PHE A C 1
ATOM 744 O O . PHE A 1 99 ? 14.515 -9.674 1.084 1.00 83.88 99 PHE A O 1
ATOM 751 N N . GLY A 1 100 ? 13.342 -7.860 0.467 1.00 79.56 100 GLY A N 1
ATOM 752 C CA . GLY A 1 100 ? 13.483 -8.058 -0.971 1.00 79.56 100 GLY A CA 1
ATOM 753 C C . GLY A 1 100 ? 14.806 -7.534 -1.522 1.00 79.56 100 GLY A C 1
ATOM 754 O O . GLY A 1 100 ? 15.786 -7.371 -0.801 1.00 79.56 100 GLY A O 1
ATOM 755 N N . SER A 1 101 ? 14.820 -7.264 -2.825 1.00 70.62 101 SER A N 1
ATOM 756 C CA . SER A 1 101 ? 15.908 -6.560 -3.504 1.00 70.62 101 SER A CA 1
ATOM 757 C C . SER A 1 101 ? 15.696 -5.050 -3.394 1.00 70.62 101 SER A C 1
ATOM 759 O O . SER A 1 101 ? 14.766 -4.511 -4.006 1.00 70.62 101 SER A O 1
ATOM 761 N N . ALA A 1 102 ? 16.544 -4.364 -2.630 1.00 62.88 102 ALA A N 1
ATOM 762 C CA . ALA A 1 102 ? 16.524 -2.906 -2.566 1.00 62.88 102 ALA A CA 1
ATOM 763 C C . ALA A 1 102 ? 17.182 -2.294 -3.814 1.00 62.88 102 ALA A C 1
ATOM 765 O O . ALA A 1 102 ? 18.144 -2.833 -4.352 1.00 62.88 102 ALA A O 1
ATOM 766 N N . ALA A 1 103 ? 16.688 -1.134 -4.253 1.00 58.16 103 ALA A N 1
ATOM 767 C CA . ALA A 1 103 ? 17.316 -0.347 -5.320 1.00 58.16 103 ALA A CA 1
ATOM 768 C C . ALA A 1 103 ? 18.550 0.454 -4.847 1.00 58.16 103 ALA A C 1
ATOM 770 O O . ALA A 1 103 ? 19.198 1.107 -5.6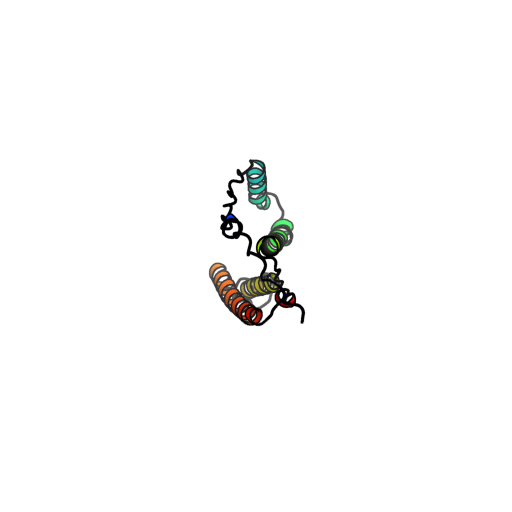57 1.00 58.16 103 ALA A O 1
ATOM 771 N N . ALA A 1 104 ? 18.841 0.443 -3.543 1.00 57.94 104 ALA A N 1
ATOM 772 C CA . ALA A 1 104 ? 19.940 1.171 -2.914 1.00 57.94 104 ALA A CA 1
ATOM 773 C C . ALA A 1 104 ? 20.966 0.190 -2.333 1.00 57.94 104 ALA A C 1
ATOM 775 O O . ALA A 1 104 ? 20.576 -0.892 -1.897 1.00 57.94 104 ALA A O 1
ATOM 776 N N . ASP A 1 105 ? 22.232 0.612 -2.239 1.00 57.16 105 ASP A N 1
ATOM 777 C CA . ASP A 1 105 ? 23.404 -0.159 -1.766 1.00 57.16 105 ASP A CA 1
ATOM 778 C C . ASP A 1 105 ? 23.353 -0.605 -0.280 1.00 57.16 105 ASP A C 1
ATOM 780 O O . ASP A 1 105 ? 24.366 -0.957 0.323 1.00 57.16 105 ASP A O 1
ATOM 784 N N . ASN A 1 106 ? 22.176 -0.575 0.345 1.00 57.47 106 ASN A N 1
ATOM 785 C CA . ASN A 1 106 ? 21.944 -1.021 1.715 1.00 57.47 106 ASN A CA 1
ATOM 786 C C . ASN A 1 106 ? 21.882 -2.559 1.794 1.00 57.47 106 ASN A C 1
ATOM 788 O O . ASN A 1 106 ? 21.563 -3.210 0.796 1.00 57.47 106 ASN A O 1
ATOM 792 N N . PRO A 1 107 ? 22.106 -3.166 2.979 1.00 58.94 107 PRO A N 1
ATOM 793 C CA . PRO A 1 107 ? 21.992 -4.611 3.160 1.00 58.94 107 PRO A CA 1
ATOM 794 C C . PRO A 1 107 ? 20.527 -5.057 3.033 1.00 58.94 107 PRO A C 1
ATOM 796 O O . PRO A 1 107 ? 19.798 -5.156 4.017 1.00 58.94 107 PRO A O 1
ATOM 799 N N . SER A 1 108 ? 20.087 -5.309 1.801 1.00 67.19 108 SER A N 1
ATOM 800 C CA . SER A 1 108 ? 18.845 -6.025 1.521 1.00 67.19 108 SER A CA 1
ATOM 801 C C . SER A 1 108 ? 19.111 -7.520 1.654 1.00 67.19 108 SER A C 1
ATOM 803 O O . SER A 1 108 ? 20.135 -8.008 1.168 1.00 67.19 108 SER A O 1
ATOM 805 N N . LEU A 1 109 ? 18.197 -8.257 2.284 1.00 70.81 109 LEU A N 1
ATOM 806 C CA . LEU A 1 109 ? 18.333 -9.709 2.444 1.00 70.81 109 LEU A CA 1
ATOM 807 C C . LEU A 1 109 ? 18.269 -10.458 1.101 1.00 70.81 109 LEU A C 1
ATOM 809 O O . LEU A 1 109 ? 18.666 -11.621 1.037 1.00 70.81 109 LEU A O 1
ATOM 813 N N . GLY A 1 110 ? 17.799 -9.801 0.032 1.00 74.62 110 GLY A N 1
ATOM 814 C CA . GLY A 1 110 ? 17.796 -10.344 -1.324 1.00 74.62 110 GLY A CA 1
ATOM 815 C C . GLY A 1 110 ? 16.862 -11.541 -1.488 1.00 74.62 110 GLY A C 1
ATOM 816 O O . GLY A 1 110 ? 17.063 -12.367 -2.379 1.00 74.62 110 GLY A O 1
ATOM 817 N N . TRP A 1 111 ? 15.861 -11.679 -0.614 1.00 81.94 111 TRP A N 1
ATOM 818 C CA . TRP A 1 111 ? 14.930 -12.796 -0.680 1.00 81.94 111 TRP A CA 1
ATOM 819 C C . TRP A 1 111 ? 14.038 -12.684 -1.918 1.00 81.94 111 TRP A C 1
ATOM 821 O O . TRP A 1 111 ? 13.811 -11.583 -2.433 1.00 81.94 111 TRP A O 1
ATOM 831 N N . PRO A 1 112 ? 13.495 -13.815 -2.408 1.00 84.75 112 PRO A N 1
ATOM 832 C CA . PRO A 1 112 ? 12.563 -13.795 -3.522 1.00 84.75 112 PRO A CA 1
ATOM 833 C C . PRO A 1 112 ? 11.414 -12.817 -3.259 1.00 84.75 112 PRO A C 1
ATOM 835 O O . PRO A 1 112 ? 10.844 -12.795 -2.166 1.00 84.75 112 PRO A O 1
ATOM 838 N N . TRP A 1 113 ? 11.045 -12.032 -4.273 1.00 82.69 113 TRP A N 1
ATOM 839 C CA . TRP A 1 113 ? 10.055 -10.957 -4.143 1.00 82.69 113 TRP A CA 1
ATOM 840 C C . TRP A 1 113 ? 8.720 -11.436 -3.550 1.00 82.69 113 TRP A C 1
ATOM 842 O O . TRP A 1 113 ? 8.110 -10.726 -2.757 1.00 82.69 113 TRP A O 1
ATOM 852 N N . TRP A 1 114 ? 8.286 -12.657 -3.877 1.00 88.00 114 TRP A N 1
ATOM 853 C CA . TRP A 1 114 ? 7.045 -13.234 -3.358 1.00 88.00 114 TRP A CA 1
ATOM 854 C C . TRP A 1 114 ? 7.102 -13.436 -1.839 1.00 88.00 114 TRP A C 1
ATOM 856 O O . TRP A 1 114 ? 6.124 -13.172 -1.143 1.00 88.00 114 TRP A O 1
ATOM 866 N N . LEU A 1 115 ? 8.259 -13.847 -1.314 1.00 87.56 115 LEU A N 1
ATOM 867 C CA . LEU A 1 115 ? 8.461 -14.071 0.114 1.00 87.56 115 LEU A CA 1
ATOM 868 C C . LEU A 1 115 ? 8.549 -12.738 0.859 1.00 87.56 115 LEU A C 1
ATOM 870 O O . LEU A 1 115 ? 7.926 -12.579 1.907 1.00 87.56 115 LEU A O 1
ATOM 874 N N . ALA A 1 116 ? 9.261 -11.764 0.284 1.00 87.44 116 ALA A N 1
ATOM 875 C CA . ALA A 1 116 ? 9.356 -10.412 0.829 1.00 87.44 116 ALA A CA 1
ATOM 876 C C . ALA A 1 116 ? 7.978 -9.735 0.928 1.00 87.44 116 ALA A C 1
ATOM 878 O O . ALA A 1 116 ? 7.660 -9.135 1.954 1.00 87.44 116 ALA A O 1
ATOM 879 N N . VAL A 1 117 ? 7.132 -9.881 -0.100 1.00 89.62 117 VAL A N 1
ATOM 880 C CA . VAL A 1 117 ? 5.754 -9.360 -0.098 1.00 89.62 117 VAL A CA 1
ATOM 881 C C . VAL A 1 117 ? 4.903 -10.040 0.971 1.00 89.62 117 VAL A C 1
ATOM 883 O O . VAL A 1 117 ? 4.243 -9.348 1.744 1.00 89.62 117 VAL A O 1
ATOM 886 N N . LEU A 1 118 ? 4.931 -11.372 1.065 1.00 92.62 118 LEU A N 1
ATOM 887 C CA . LEU A 1 118 ? 4.151 -12.100 2.071 1.00 92.62 118 LEU A CA 1
ATOM 888 C C . LEU A 1 118 ? 4.552 -11.725 3.502 1.00 92.62 118 LEU A C 1
ATOM 890 O O . LEU A 1 118 ? 3.682 -11.503 4.343 1.00 92.62 118 LEU A O 1
ATOM 894 N N . LEU A 1 119 ? 5.853 -11.603 3.775 1.00 90.88 119 LEU A N 1
ATOM 895 C CA . LEU A 1 119 ? 6.350 -11.167 5.081 1.00 90.88 119 LEU A CA 1
ATOM 896 C C . LEU A 1 119 ? 5.998 -9.711 5.371 1.00 90.88 119 LEU A C 1
ATOM 898 O O . LEU A 1 119 ? 5.568 -9.403 6.480 1.00 90.88 119 LEU A O 1
ATOM 902 N N . GLY A 1 120 ? 6.115 -8.831 4.374 1.00 91.25 120 GLY A N 1
ATOM 903 C CA . GLY A 1 120 ? 5.693 -7.439 4.496 1.00 91.25 120 GLY A CA 1
ATOM 904 C C . GLY A 1 120 ? 4.215 -7.320 4.863 1.00 91.25 120 GLY A C 1
ATOM 905 O O . GLY A 1 120 ? 3.874 -6.579 5.783 1.00 91.25 120 GLY A O 1
ATOM 906 N N . ILE A 1 121 ? 3.348 -8.113 4.222 1.00 93.94 121 ILE A N 1
ATOM 907 C CA . ILE A 1 121 ? 1.921 -8.194 4.560 1.00 93.94 121 ILE A CA 1
ATOM 908 C C . ILE A 1 121 ? 1.732 -8.725 5.982 1.00 93.94 121 ILE A C 1
ATOM 910 O O . ILE A 1 121 ? 1.006 -8.112 6.759 1.00 93.94 121 ILE A O 1
ATOM 914 N N . ALA A 1 122 ? 2.386 -9.829 6.349 1.00 94.94 122 ALA A N 1
ATOM 915 C CA . ALA A 1 122 ? 2.242 -10.425 7.676 1.00 94.94 122 ALA A CA 1
ATOM 916 C C . ALA A 1 122 ? 2.624 -9.437 8.793 1.00 94.94 122 ALA A C 1
ATOM 918 O O . ALA A 1 122 ? 1.871 -9.256 9.749 1.00 94.94 122 ALA A O 1
ATOM 919 N N . ILE A 1 123 ? 3.753 -8.740 8.644 1.00 94.00 123 ILE A N 1
ATOM 920 C CA . ILE A 1 123 ? 4.225 -7.742 9.613 1.00 94.00 123 ILE A CA 1
ATOM 921 C C . ILE A 1 123 ? 3.287 -6.532 9.649 1.00 94.00 123 ILE A C 1
ATOM 923 O O . ILE A 1 123 ? 2.937 -6.057 10.731 1.00 94.00 123 ILE A O 1
ATOM 927 N N . ALA A 1 124 ? 2.830 -6.056 8.489 1.00 94.00 124 ALA A N 1
ATOM 928 C CA . ALA A 1 124 ? 1.877 -4.955 8.409 1.00 94.00 124 ALA A CA 1
ATOM 929 C C . ALA A 1 124 ? 0.535 -5.300 9.073 1.00 94.00 124 ALA A C 1
ATOM 931 O O . ALA A 1 124 ? -0.030 -4.456 9.762 1.00 94.00 124 ALA A O 1
ATOM 932 N N . VAL A 1 125 ? 0.052 -6.540 8.938 1.00 94.69 125 VAL A N 1
ATOM 933 C CA . VAL A 1 125 ? -1.160 -7.028 9.618 1.00 94.69 125 VAL A CA 1
ATOM 934 C C . VAL A 1 125 ? -0.967 -7.051 11.130 1.00 94.69 125 VAL A C 1
ATOM 936 O O . VAL A 1 125 ? -1.848 -6.597 11.861 1.00 94.69 125 VAL A O 1
ATOM 939 N N . VAL A 1 126 ? 0.183 -7.523 11.617 1.00 95.44 126 VAL A N 1
ATOM 940 C CA . VAL A 1 126 ? 0.496 -7.499 13.054 1.00 95.44 126 VAL A CA 1
ATOM 941 C C . VAL A 1 126 ? 0.500 -6.059 13.572 1.00 95.44 126 VAL A C 1
ATOM 943 O O . VAL A 1 126 ? -0.192 -5.759 14.544 1.00 95.44 126 VAL A O 1
ATOM 946 N N . ALA A 1 127 ? 1.194 -5.144 12.891 1.00 92.44 127 ALA A N 1
ATOM 947 C CA . ALA A 1 127 ? 1.223 -3.730 13.261 1.00 92.44 127 ALA A CA 1
ATOM 948 C C . ALA A 1 127 ? -0.177 -3.089 13.227 1.00 92.44 127 ALA A C 1
ATOM 950 O O . ALA A 1 127 ? -0.575 -2.418 14.179 1.00 92.44 127 ALA A O 1
ATOM 951 N N . ALA A 1 128 ? -0.959 -3.348 12.177 1.00 90.56 128 ALA A N 1
ATOM 952 C CA . ALA A 1 128 ? -2.336 -2.876 12.056 1.00 90.56 128 ALA A CA 1
ATOM 953 C C . ALA A 1 128 ? -3.233 -3.421 13.177 1.00 90.56 128 ALA A C 1
ATOM 955 O O . ALA A 1 128 ? -4.099 -2.704 13.672 1.00 90.56 128 ALA A O 1
ATOM 956 N N . THR A 1 129 ? -2.996 -4.656 13.625 1.00 91.31 129 THR A N 1
ATOM 957 C CA . THR A 1 129 ? -3.718 -5.261 14.752 1.00 91.31 129 THR A CA 1
ATOM 958 C C . THR A 1 129 ? -3.416 -4.526 16.056 1.00 91.31 129 THR A C 1
ATOM 960 O O . THR A 1 129 ? -4.338 -4.246 16.819 1.00 91.31 129 THR A O 1
ATOM 963 N N . PHE A 1 130 ? -2.158 -4.143 16.302 1.00 90.44 130 PHE A N 1
ATOM 964 C CA . PHE A 1 130 ? -1.797 -3.322 17.464 1.00 90.44 130 PHE A CA 1
ATOM 965 C C . PHE A 1 130 ? -2.447 -1.937 17.424 1.00 90.44 130 PHE A C 1
ATOM 967 O O . PHE A 1 130 ? -2.989 -1.486 18.434 1.00 90.44 130 PHE A O 1
ATOM 974 N N . ILE A 1 131 ? -2.435 -1.284 16.260 1.00 87.81 131 ILE A N 1
ATOM 975 C CA . ILE A 1 131 ? -3.095 0.015 16.066 1.00 87.81 131 ILE A CA 1
ATOM 976 C C . ILE A 1 131 ? -4.606 -0.125 16.307 1.00 87.81 131 ILE A C 1
ATOM 978 O O . ILE A 1 131 ? -5.184 0.659 17.057 1.00 87.81 131 ILE A O 1
ATOM 982 N N . GLY A 1 132 ? -5.238 -1.166 15.761 1.00 86.00 132 GLY A N 1
ATOM 983 C CA . GLY A 1 132 ? -6.653 -1.462 15.987 1.00 86.00 132 GLY A CA 1
ATOM 984 C C . GLY A 1 132 ? -6.977 -1.732 17.457 1.00 86.00 132 GLY A C 1
ATOM 985 O O . GLY A 1 132 ? -7.952 -1.202 17.978 1.00 86.00 132 GLY A O 1
ATOM 986 N N . TRP A 1 133 ? -6.131 -2.488 18.160 1.00 88.00 133 TRP A N 1
ATOM 987 C CA . TRP A 1 133 ? -6.292 -2.763 19.591 1.00 88.00 133 TRP A CA 1
ATOM 988 C C . TRP A 1 133 ? -6.253 -1.493 20.448 1.00 88.00 133 TRP A C 1
ATOM 990 O O . TRP A 1 133 ? -7.049 -1.352 21.377 1.00 88.00 133 TRP A O 1
ATOM 1000 N N . LEU A 1 134 ? -5.361 -0.553 20.123 1.00 83.88 134 LEU A N 1
ATOM 1001 C CA . LEU A 1 134 ? -5.336 0.767 20.754 1.00 83.88 134 LEU A CA 1
ATOM 1002 C C . LEU A 1 134 ? -6.576 1.588 20.382 1.00 83.88 134 LEU A C 1
ATOM 1004 O O . LEU A 1 134 ? -7.170 2.213 21.257 1.00 83.88 134 LEU A O 1
ATOM 1008 N N . SER A 1 135 ? -7.005 1.530 19.119 1.00 81.62 135 SER A N 1
ATOM 1009 C CA . SER A 1 135 ? -8.158 2.284 18.618 1.00 81.62 135 SER A CA 1
ATOM 1010 C C . SER A 1 135 ? -9.486 1.880 19.262 1.00 81.62 135 SER A C 1
ATOM 1012 O O . SER A 1 135 ? -10.379 2.710 19.349 1.00 81.62 135 SER A O 1
ATOM 1014 N N . VAL A 1 136 ? -9.638 0.642 19.747 1.00 82.38 136 VAL A N 1
ATOM 1015 C CA . VAL A 1 136 ? -10.848 0.221 20.489 1.00 82.38 136 VAL A CA 1
ATOM 1016 C C . VAL A 1 136 ? -10.975 0.950 21.833 1.00 82.38 136 VAL A C 1
ATOM 1018 O O . VAL A 1 136 ? -12.058 1.014 22.408 1.00 82.38 136 VAL A O 1
ATOM 1021 N N . ARG A 1 137 ? -9.874 1.505 22.351 1.00 84.38 137 ARG A N 1
ATOM 1022 C CA . ARG A 1 137 ? -9.842 2.248 23.617 1.00 84.38 137 ARG A CA 1
ATOM 1023 C C . ARG A 1 137 ? -9.931 3.765 23.431 1.00 84.38 137 ARG A C 1
ATOM 1025 O O . ARG A 1 137 ? -9.850 4.481 24.426 1.00 84.38 137 ARG A O 1
ATOM 1032 N N . THR A 1 138 ? -10.070 4.261 22.200 1.00 76.31 138 THR A N 1
ATOM 1033 C CA . THR A 1 138 ? -10.218 5.690 21.897 1.00 76.31 138 THR A CA 1
ATOM 1034 C C . THR A 1 138 ? -11.611 5.975 21.329 1.00 76.31 138 THR A C 1
ATOM 1036 O O . THR A 1 138 ? -12.138 5.206 20.533 1.00 76.31 138 THR A O 1
ATOM 1039 N N . GLU A 1 139 ? -12.234 7.082 21.744 1.00 62.41 139 GLU A N 1
ATOM 1040 C CA . GLU A 1 139 ? -13.559 7.505 21.259 1.00 62.41 139 GLU A CA 1
ATOM 1041 C C . GLU A 1 139 ? -13.478 8.857 20.530 1.00 62.41 139 GLU A C 1
ATOM 1043 O O . GLU A 1 139 ? -12.625 9.691 20.829 1.00 62.41 139 GLU A O 1
ATOM 1048 N N . GLY A 1 140 ? -14.382 9.113 19.581 1.00 64.88 140 GLY A N 1
ATOM 1049 C CA . GLY A 1 140 ? -14.496 10.413 18.907 1.00 64.88 140 GLY A CA 1
ATOM 1050 C C . GLY A 1 140 ? -13.389 10.698 17.879 1.00 64.88 140 GLY A C 1
ATOM 1051 O O . GLY A 1 140 ? -12.976 9.815 17.138 1.00 64.88 140 GLY A O 1
ATOM 1052 N N . ILE A 1 141 ? -12.904 11.947 17.804 1.00 57.59 141 ILE A N 1
ATOM 1053 C CA . ILE A 1 141 ? -11.905 12.399 16.801 1.00 57.59 141 ILE A CA 1
ATOM 1054 C C . ILE A 1 141 ? -10.552 11.678 16.964 1.00 57.59 141 ILE A C 1
ATOM 1056 O O . ILE A 1 141 ? -9.738 11.655 16.045 1.00 57.59 141 ILE A O 1
ATOM 1060 N N . TYR A 1 142 ? -10.313 11.021 18.100 1.00 51.72 142 TYR A N 1
ATOM 1061 C CA . TYR A 1 142 ? -9.091 10.257 18.348 1.00 51.72 142 TYR A CA 1
ATOM 1062 C C . TYR A 1 142 ? -8.960 8.986 17.485 1.00 51.72 142 TYR A C 1
ATOM 1064 O O . TYR A 1 142 ? -7.919 8.341 17.538 1.00 51.72 142 TYR A O 1
ATOM 1072 N N . THR A 1 143 ? -9.950 8.632 16.651 1.00 55.56 143 THR A N 1
ATOM 1073 C CA . THR A 1 143 ? -9.784 7.621 15.585 1.00 55.56 143 THR A CA 1
ATOM 1074 C C . THR A 1 143 ? -8.958 8.126 14.393 1.00 55.56 143 THR A C 1
ATOM 1076 O O . THR A 1 143 ? -8.501 7.318 13.588 1.00 55.56 143 THR A O 1
ATOM 1079 N N . ILE A 1 144 ? -8.749 9.447 14.283 1.00 58.88 144 ILE A N 1
ATOM 1080 C CA . ILE A 1 144 ? -7.956 10.117 13.230 1.00 58.88 144 ILE A CA 1
ATOM 1081 C C . ILE A 1 144 ? -6.436 9.939 13.460 1.00 58.88 144 ILE A C 1
ATOM 1083 O O . ILE A 1 144 ? -5.653 10.559 12.749 1.00 58.88 144 ILE A O 1
ATOM 1087 N N . MET A 1 145 ? -6.009 9.114 14.433 1.00 60.06 145 MET A N 1
ATOM 1088 C CA . MET A 1 145 ? -4.591 8.775 14.673 1.00 60.06 145 MET A CA 1
ATOM 1089 C C . MET A 1 145 ? -3.810 8.496 13.389 1.00 60.06 145 MET A C 1
ATOM 1091 O O . MET A 1 145 ? -4.338 7.755 12.519 1.00 60.06 145 MET A O 1
#